Protein AF-A0A3B9GLK4-F1 (afdb_monomer)

Sequence (116 aa):
MTDISLAGVHAIMLGKERAAPLAARCQELEFIEEKTAFEKAELSANRLAIIMLRLDVLEEAVMEVSREMYAQIDAPALDQAIDDALLARHGLTAALEAIDGFARRLRALENERGIK

Radius of gyration: 19.16 Å; Cα contacts (8 Å, |Δi|>4): 62; chains: 1; bounding box: 42×26×51 Å

Structure (mmCIF, N/CA/C/O backbone):
data_AF-A0A3B9GLK4-F1
#
_entry.id   AF-A0A3B9GLK4-F1
#
loop_
_atom_site.group_PDB
_atom_site.id
_atom_site.type_symbol
_atom_site.label_atom_id
_atom_site.label_alt_id
_atom_site.label_comp_id
_atom_site.label_asym_id
_atom_site.label_entity_id
_atom_site.label_seq_id
_atom_site.pdbx_PDB_ins_code
_atom_site.Cartn_x
_atom_site.Cartn_y
_atom_site.Cartn_z
_atom_site.occupancy
_atom_site.B_iso_or_equiv
_atom_site.auth_seq_id
_atom_site.auth_comp_id
_atom_site.auth_asym_id
_atom_site.auth_atom_id
_atom_site.pdbx_PDB_model_num
ATOM 1 N N . MET A 1 1 ? 16.338 11.696 -28.643 1.00 42.16 1 MET A N 1
ATOM 2 C CA . MET A 1 1 ? 16.710 10.574 -27.753 1.00 42.16 1 MET A CA 1
ATOM 3 C C . MET A 1 1 ? 16.120 10.813 -26.353 1.00 42.16 1 MET A C 1
ATOM 5 O O . MET A 1 1 ? 16.829 10.652 -25.374 1.00 42.16 1 MET A O 1
ATOM 9 N N . THR A 1 2 ? 14.856 11.256 -26.226 1.00 38.56 2 THR A N 1
ATOM 10 C CA . THR A 1 2 ? 14.438 12.003 -25.013 1.00 38.56 2 THR A CA 1
ATOM 11 C C . THR A 1 2 ? 12.992 11.842 -24.529 1.00 38.56 2 THR A C 1
ATOM 13 O O . THR A 1 2 ? 12.715 12.328 -23.442 1.00 38.56 2 THR A O 1
ATOM 16 N N . ASP A 1 3 ? 12.095 11.130 -25.215 1.00 51.97 3 ASP A N 1
ATOM 17 C CA . ASP A 1 3 ? 10.705 10.986 -24.724 1.00 51.97 3 ASP A CA 1
ATOM 18 C C . ASP A 1 3 ? 10.488 9.761 -23.812 1.00 51.97 3 ASP A C 1
ATOM 20 O O . ASP A 1 3 ? 9.646 9.783 -22.918 1.00 51.97 3 ASP A O 1
ATOM 24 N N . ILE A 1 4 ? 11.339 8.739 -23.941 1.00 44.84 4 ILE A N 1
ATOM 25 C CA . ILE A 1 4 ? 11.274 7.454 -23.210 1.00 44.84 4 ILE A CA 1
ATOM 26 C C . ILE A 1 4 ? 11.491 7.635 -21.700 1.00 44.84 4 ILE A C 1
ATOM 28 O O . ILE A 1 4 ? 10.832 7.026 -20.862 1.00 44.84 4 ILE A O 1
ATOM 32 N N . SER A 1 5 ? 12.405 8.539 -21.338 1.00 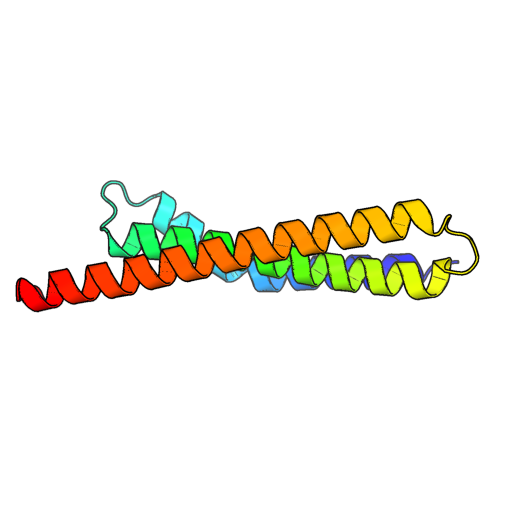58.56 5 SER A N 1
ATOM 33 C CA . SER A 1 5 ? 12.667 8.900 -19.942 1.00 58.56 5 SER A CA 1
ATOM 34 C C . SER A 1 5 ? 11.495 9.648 -19.304 1.00 58.56 5 SER A C 1
ATOM 36 O O . SER A 1 5 ? 11.415 9.680 -18.079 1.00 58.56 5 SER A O 1
ATOM 38 N N . LEU A 1 6 ? 10.631 10.293 -20.092 1.00 62.88 6 LEU A N 1
ATOM 39 C CA . LEU A 1 6 ? 9.569 11.151 -19.573 1.00 62.88 6 LEU A CA 1
ATOM 40 C C . LEU A 1 6 ? 8.318 10.354 -19.201 1.00 62.88 6 LEU A C 1
ATOM 42 O O . LEU A 1 6 ? 7.719 10.655 -18.172 1.00 62.88 6 LEU A O 1
ATOM 46 N N . ALA A 1 7 ? 7.959 9.326 -19.976 1.00 63.12 7 ALA A N 1
ATOM 47 C CA . ALA A 1 7 ? 6.753 8.529 -19.744 1.00 63.12 7 ALA A CA 1
ATOM 48 C C . ALA A 1 7 ? 6.825 7.728 -18.428 1.00 63.12 7 ALA A C 1
ATOM 50 O O . ALA A 1 7 ? 5.992 7.921 -17.541 1.00 63.12 7 ALA A O 1
ATOM 51 N N . GLY A 1 8 ? 7.912 6.977 -18.210 1.00 64.00 8 GLY A N 1
ATOM 52 C CA . GLY A 1 8 ? 8.127 6.252 -16.950 1.00 64.00 8 GLY A CA 1
ATOM 53 C C . GLY A 1 8 ? 8.247 7.174 -15.727 1.00 64.00 8 GLY A C 1
ATOM 54 O O . GLY A 1 8 ? 7.720 6.873 -14.655 1.00 64.00 8 GLY A O 1
ATOM 55 N N . VAL A 1 9 ? 8.876 8.346 -15.878 1.00 67.88 9 VAL A N 1
ATOM 56 C CA . VAL A 1 9 ? 8.928 9.362 -14.809 1.00 67.88 9 VAL A CA 1
ATOM 57 C C . VAL A 1 9 ? 7.536 9.925 -14.516 1.00 67.88 9 VAL A C 1
ATOM 59 O O . VAL A 1 9 ? 7.187 10.106 -13.348 1.00 67.88 9 VAL A O 1
ATOM 62 N N . HIS A 1 10 ? 6.722 10.166 -15.544 1.00 70.19 10 HIS A N 1
ATOM 63 C CA . HIS A 1 10 ? 5.353 10.650 -15.396 1.00 70.19 10 HIS A CA 1
ATOM 64 C C . HIS A 1 10 ? 4.450 9.613 -14.711 1.00 70.19 10 HIS A C 1
ATOM 66 O O . HIS A 1 10 ? 3.730 9.971 -13.779 1.00 70.19 10 HIS A O 1
ATOM 72 N N . ALA A 1 11 ? 4.548 8.332 -15.082 1.00 69.56 11 ALA A N 1
ATOM 73 C CA . ALA A 1 11 ? 3.833 7.243 -14.414 1.00 69.56 11 ALA A CA 1
ATOM 74 C C . ALA A 1 11 ? 4.177 7.187 -12.914 1.00 69.56 11 ALA A C 1
ATOM 76 O O . ALA A 1 11 ? 3.282 7.197 -12.064 1.00 69.56 11 ALA A O 1
ATOM 77 N N . ILE A 1 12 ? 5.470 7.253 -12.567 1.00 70.69 12 ILE A N 1
ATOM 78 C CA . ILE A 1 12 ? 5.940 7.293 -11.170 1.00 70.69 12 ILE A CA 1
ATOM 79 C C . ILE A 1 12 ? 5.387 8.510 -10.414 1.00 70.69 12 ILE A C 1
ATOM 81 O O . ILE A 1 12 ? 4.994 8.389 -9.249 1.00 70.69 12 ILE A O 1
ATOM 85 N N . MET A 1 13 ? 5.352 9.685 -11.047 1.00 74.06 13 MET A N 1
ATOM 86 C CA . MET A 1 13 ? 4.801 10.904 -10.445 1.00 74.06 13 MET A CA 1
ATOM 87 C C . MET A 1 13 ? 3.293 10.791 -10.198 1.00 74.06 13 MET A C 1
ATOM 89 O O . MET A 1 13 ? 2.846 11.061 -9.083 1.00 74.06 13 MET A O 1
ATOM 93 N N . LEU A 1 14 ? 2.530 10.295 -11.173 1.00 75.56 14 LEU A N 1
ATOM 94 C CA . LEU A 1 14 ? 1.093 10.054 -11.031 1.00 75.56 14 LEU A CA 1
ATOM 95 C C . LEU A 1 14 ? 0.806 9.034 -9.916 1.00 75.56 14 LEU A C 1
ATOM 97 O O . LEU A 1 14 ? -0.116 9.210 -9.117 1.00 75.56 14 LEU A O 1
ATOM 101 N N . GLY A 1 15 ? 1.632 7.991 -9.800 1.00 74.31 15 GLY A N 1
ATOM 102 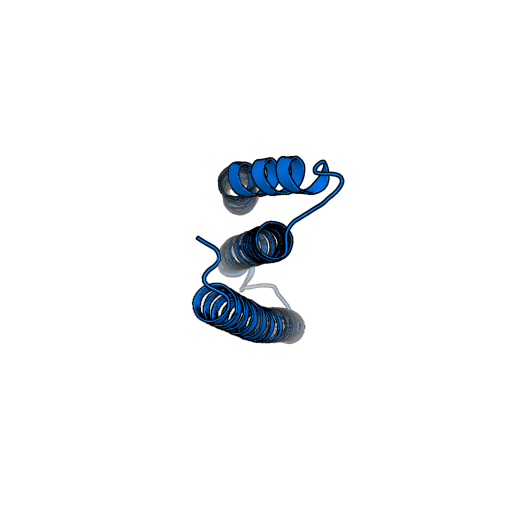C CA . GLY A 1 15 ? 1.570 7.039 -8.693 1.00 74.31 15 GLY A CA 1
ATOM 103 C C . GLY A 1 15 ? 1.766 7.692 -7.326 1.00 74.31 15 GLY A C 1
ATOM 104 O O . GLY A 1 15 ? 1.020 7.422 -6.383 1.00 74.31 15 GLY A O 1
ATOM 105 N N . LYS A 1 16 ? 2.738 8.601 -7.203 1.00 74.50 16 LYS A N 1
ATOM 106 C CA . LYS A 1 16 ? 2.961 9.354 -5.958 1.00 74.50 16 LYS A CA 1
ATOM 107 C C . LYS A 1 16 ? 1.774 10.245 -5.603 1.00 74.50 16 LYS A C 1
ATOM 109 O O . LYS A 1 16 ? 1.379 10.265 -4.440 1.00 74.50 16 LYS A O 1
ATOM 114 N N . GLU A 1 17 ? 1.191 10.935 -6.579 1.00 84.31 17 GLU A N 1
ATOM 115 C CA . GLU A 1 17 ? 0.008 11.778 -6.368 1.00 84.31 17 GLU A CA 1
ATOM 116 C C . GLU A 1 17 ? -1.199 10.957 -5.903 1.00 84.31 17 GLU A C 1
ATOM 118 O O . GLU A 1 17 ? -1.856 11.311 -4.925 1.00 84.31 17 GLU A O 1
ATOM 123 N N . ARG A 1 18 ? -1.443 9.801 -6.530 1.00 81.25 18 ARG A N 1
ATOM 124 C CA . ARG A 1 18 ? -2.526 8.884 -6.138 1.00 81.25 18 ARG A CA 1
ATOM 125 C C . ARG A 1 18 ? -2.314 8.272 -4.749 1.00 81.25 18 ARG A C 1
ATOM 127 O O . ARG A 1 18 ? -3.289 8.014 -4.048 1.00 81.25 18 ARG A O 1
ATOM 134 N N . ALA A 1 19 ? -1.064 8.062 -4.330 1.00 84.56 19 ALA A N 1
ATOM 135 C CA . ALA A 1 19 ? -0.731 7.561 -2.994 1.00 84.56 19 ALA A CA 1
ATOM 136 C C . ALA A 1 19 ? -0.789 8.640 -1.894 1.00 84.56 19 ALA A C 1
ATOM 138 O O . ALA A 1 19 ? -0.890 8.293 -0.716 1.00 84.56 19 ALA A O 1
ATOM 139 N N . ALA A 1 20 ? -0.723 9.929 -2.244 1.00 86.44 20 ALA A N 1
ATOM 140 C CA . ALA A 1 20 ? -0.686 11.042 -1.294 1.00 86.44 20 ALA A CA 1
ATOM 141 C C . ALA A 1 20 ? -1.840 11.059 -0.265 1.00 86.44 20 ALA A C 1
ATOM 143 O O . ALA A 1 20 ? -1.543 11.195 0.924 1.00 86.44 20 ALA A O 1
ATOM 144 N N . PRO A 1 21 ? -3.126 10.873 -0.638 1.00 88.62 21 PRO A N 1
ATOM 145 C CA . PRO A 1 21 ? -4.213 10.856 0.346 1.00 88.62 21 PRO A CA 1
ATOM 146 C C . PRO A 1 21 ? -4.109 9.680 1.327 1.00 88.62 21 PRO A C 1
ATOM 148 O O . PRO A 1 21 ? -4.358 9.844 2.520 1.00 88.62 21 PRO A O 1
ATOM 151 N N . LEU A 1 22 ? -3.678 8.505 0.854 1.00 85.62 22 LEU A N 1
ATOM 152 C CA . LEU A 1 22 ? -3.449 7.339 1.712 1.00 85.62 22 LEU A CA 1
ATOM 153 C C . LEU A 1 22 ? -2.278 7.583 2.671 1.00 85.62 22 LEU A C 1
ATOM 155 O O . LEU A 1 22 ? -2.341 7.207 3.839 1.00 85.62 22 LEU A O 1
ATOM 159 N N . ALA A 1 23 ? -1.213 8.228 2.189 1.00 85.69 23 ALA A N 1
ATOM 160 C CA . ALA A 1 23 ? -0.047 8.564 2.997 1.00 85.69 23 ALA A CA 1
ATOM 161 C C . ALA A 1 23 ? -0.389 9.581 4.095 1.00 85.69 23 ALA A C 1
ATOM 163 O O . ALA A 1 23 ? 0.017 9.384 5.238 1.00 85.69 23 ALA A O 1
ATOM 164 N N . ALA A 1 24 ? -1.185 10.607 3.774 1.00 91.75 24 ALA A N 1
ATOM 165 C CA . ALA A 1 24 ? -1.683 11.570 4.753 1.00 91.75 24 ALA A CA 1
ATOM 166 C C . ALA A 1 24 ? -2.504 10.873 5.848 1.00 91.75 24 ALA A C 1
ATOM 168 O O . ALA A 1 24 ? -2.239 11.065 7.034 1.00 91.75 24 ALA A O 1
ATOM 169 N N . ARG A 1 25 ? -3.417 9.971 5.461 1.00 90.44 25 ARG A N 1
ATOM 170 C CA . ARG A 1 25 ? -4.226 9.215 6.423 1.00 90.44 25 ARG A CA 1
ATOM 171 C C . ARG A 1 25 ? -3.393 8.268 7.291 1.00 90.44 25 ARG A C 1
ATOM 173 O O . ARG A 1 25 ? -3.637 8.164 8.489 1.00 90.44 25 ARG A O 1
ATOM 180 N N . CYS A 1 26 ? -2.389 7.598 6.723 1.00 92.44 26 CYS A N 1
ATOM 181 C CA . CYS A 1 26 ? -1.425 6.815 7.503 1.00 92.44 26 CYS A CA 1
ATOM 182 C C . CYS A 1 26 ? -0.723 7.679 8.556 1.00 92.44 26 CYS A C 1
ATOM 184 O O . CYS A 1 26 ? -0.591 7.249 9.698 1.00 92.44 26 CYS A O 1
ATOM 186 N N . GLN A 1 27 ? -0.310 8.891 8.180 1.00 92.44 27 GLN A N 1
ATOM 187 C CA . GLN A 1 27 ? 0.348 9.827 9.084 1.00 92.44 27 GLN A CA 1
ATOM 188 C C . GLN A 1 27 ? -0.572 10.230 10.239 1.00 92.44 27 GLN A C 1
ATOM 190 O O . GLN A 1 27 ? -0.167 10.139 11.392 1.00 92.44 27 GLN A O 1
ATOM 195 N N . GLU A 1 28 ? -1.824 10.595 9.951 1.00 92.38 28 GLU A N 1
ATOM 196 C CA . GLU A 1 28 ? -2.828 10.904 10.979 1.00 92.38 28 GLU A CA 1
ATOM 197 C C . GLU A 1 28 ? -2.995 9.753 11.975 1.00 92.38 28 GLU A C 1
ATOM 199 O O . GLU A 1 28 ? -2.938 9.961 13.186 1.00 92.38 28 GLU A O 1
ATOM 204 N N . LEU A 1 29 ? -3.153 8.527 11.464 1.00 88.75 29 LEU A N 1
ATOM 205 C CA . LEU A 1 29 ? -3.331 7.338 12.291 1.00 88.75 29 LEU A CA 1
ATOM 206 C C . LEU A 1 29 ? -2.087 7.051 13.139 1.00 88.75 29 LEU A C 1
ATOM 208 O O . LEU 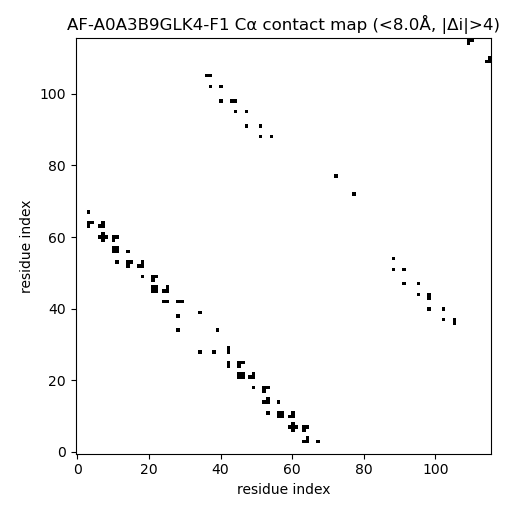A 1 29 ? -2.218 6.676 14.303 1.00 88.75 29 LEU A O 1
ATOM 212 N N . GLU A 1 30 ? -0.877 7.233 12.601 1.00 90.44 30 GLU A N 1
ATOM 213 C CA . GLU A 1 30 ? 0.384 7.001 13.317 1.00 90.44 30 GLU A CA 1
ATOM 214 C C . GLU A 1 30 ? 0.513 7.843 14.591 1.00 90.44 30 GLU A C 1
ATOM 216 O O . GLU A 1 30 ? 0.984 7.305 15.596 1.00 90.44 30 GLU A O 1
ATOM 221 N N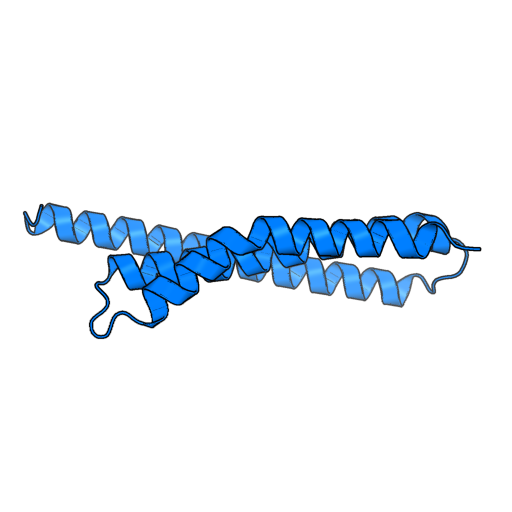 . PHE A 1 31 ? 0.010 9.080 14.593 1.00 91.81 31 PHE A N 1
ATOM 222 C CA . PHE A 1 31 ? 0.082 9.995 15.740 1.00 91.81 31 PHE A CA 1
ATOM 223 C C . PHE A 1 31 ? -0.987 9.777 16.821 1.00 91.81 31 PHE A C 1
ATOM 225 O O . PHE A 1 31 ? -0.931 10.421 17.866 1.00 91.81 31 PHE A O 1
ATOM 232 N N . ILE A 1 32 ? -1.934 8.856 16.625 1.00 88.88 32 ILE A N 1
ATOM 233 C CA . ILE A 1 32 ? -2.891 8.479 17.675 1.00 88.88 32 ILE A CA 1
ATOM 234 C C . ILE A 1 32 ? -2.157 7.650 18.741 1.00 88.88 32 ILE A C 1
ATOM 236 O O . ILE A 1 32 ? -1.661 6.564 18.426 1.00 88.88 32 ILE A O 1
ATOM 240 N N . GLU A 1 33 ? -2.083 8.137 19.984 1.00 83.56 33 GLU A N 1
ATOM 241 C CA . GLU A 1 33 ? -1.383 7.455 21.090 1.00 83.56 33 GLU A CA 1
ATOM 242 C C . GLU A 1 33 ? -1.991 6.078 21.398 1.00 83.56 33 GLU A C 1
ATOM 244 O O . GLU A 1 33 ? -1.280 5.071 21.411 1.00 83.56 33 GLU A O 1
ATOM 249 N N . GLU A 1 34 ? -3.315 6.002 21.550 1.00 90.06 34 GLU A N 1
ATOM 250 C CA . GLU A 1 34 ? -4.042 4.754 21.798 1.00 90.06 34 GLU A CA 1
ATOM 251 C C . GLU A 1 34 ? -4.923 4.381 20.606 1.00 90.06 34 GLU A C 1
ATOM 253 O O . GLU A 1 34 ? -6.097 4.729 20.528 1.00 90.06 34 GLU A O 1
ATOM 258 N N . LYS A 1 35 ? -4.344 3.640 19.656 1.00 85.81 35 LYS A N 1
ATOM 259 C CA . LYS A 1 35 ? -5.092 3.141 18.495 1.00 85.81 35 LYS A CA 1
ATOM 260 C C . LYS A 1 35 ? -6.044 2.014 18.895 1.00 85.81 35 LYS A C 1
ATOM 262 O O . LYS A 1 35 ? -5.614 0.978 19.425 1.00 85.81 35 LYS A O 1
ATOM 267 N N . THR A 1 36 ? -7.301 2.159 18.508 1.00 87.94 36 THR A N 1
ATOM 268 C CA . THR A 1 36 ? -8.305 1.095 18.471 1.00 87.94 36 THR A CA 1
ATOM 269 C C . THR A 1 36 ? -7.884 -0.030 17.516 1.00 87.94 36 THR A C 1
ATOM 271 O O . THR A 1 36 ? -6.996 0.117 16.669 1.00 87.94 36 THR A O 1
ATOM 274 N N . ALA A 1 37 ? -8.519 -1.200 17.637 1.00 80.25 37 ALA A N 1
ATOM 275 C CA . ALA A 1 37 ? -8.274 -2.312 16.715 1.00 80.25 37 ALA A CA 1
ATOM 276 C C . ALA A 1 37 ? -8.618 -1.939 15.261 1.00 80.25 37 ALA A C 1
ATOM 278 O O . ALA A 1 37 ? -7.905 -2.338 14.339 1.00 80.25 37 ALA A O 1
ATOM 279 N N . PHE A 1 38 ? -9.659 -1.125 15.076 1.00 80.25 38 PHE A N 1
ATOM 280 C CA . PHE A 1 38 ? -10.060 -0.597 13.779 1.00 80.25 38 PHE A CA 1
ATOM 281 C C . PHE A 1 38 ? -8.983 0.307 13.168 1.00 80.25 38 PHE A C 1
ATOM 283 O O . PHE A 1 38 ? -8.567 0.069 12.040 1.00 80.25 38 PHE A O 1
ATOM 290 N N . GLU A 1 39 ? -8.451 1.273 13.918 1.00 81.19 39 GLU A N 1
ATOM 291 C CA . GLU A 1 39 ? -7.406 2.190 13.427 1.00 81.19 39 GLU A CA 1
ATOM 292 C C . GLU A 1 39 ? -6.099 1.461 13.091 1.00 81.19 39 GLU A C 1
ATOM 294 O O . GLU A 1 39 ? -5.406 1.815 12.137 1.00 81.19 39 GLU A O 1
ATOM 299 N N . LYS A 1 40 ? -5.765 0.394 13.832 1.00 79.12 40 LYS A N 1
ATO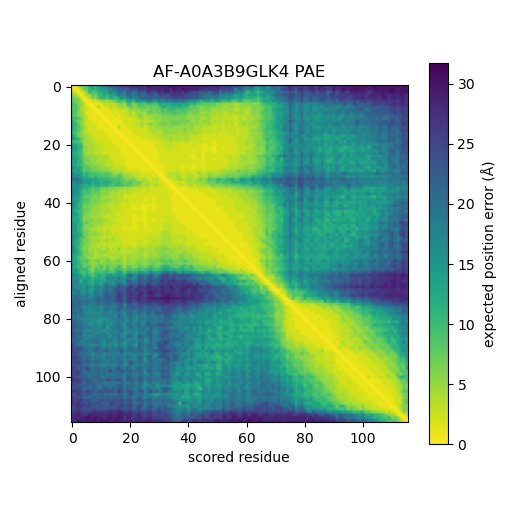M 300 C CA . LYS A 1 40 ? -4.632 -0.486 13.494 1.00 79.12 40 LYS A CA 1
ATOM 301 C C . LYS A 1 40 ? -4.864 -1.229 12.176 1.00 79.12 40 LYS A C 1
ATOM 303 O O . LYS A 1 40 ? -3.931 -1.356 11.376 1.00 79.12 40 LYS A O 1
ATOM 308 N N . ALA A 1 41 ? -6.085 -1.715 11.948 1.00 78.69 41 ALA A N 1
ATOM 309 C CA . ALA A 1 41 ? -6.459 -2.381 10.704 1.00 78.69 41 ALA A CA 1
ATOM 310 C C . ALA A 1 41 ? -6.477 -1.396 9.523 1.00 78.69 41 ALA A C 1
ATOM 312 O O . ALA A 1 41 ? -5.906 -1.699 8.479 1.00 78.69 41 ALA A O 1
ATOM 313 N N . GLU A 1 42 ? -7.036 -0.199 9.712 1.00 81.69 42 GLU A N 1
ATOM 314 C CA . GLU A 1 42 ? -7.058 0.884 8.723 1.00 81.69 42 GLU A CA 1
ATOM 315 C C . GLU A 1 42 ? -5.636 1.312 8.329 1.00 81.69 42 GLU A C 1
ATOM 317 O O . GLU A 1 42 ? -5.309 1.362 7.144 1.00 81.69 42 GLU A O 1
ATOM 322 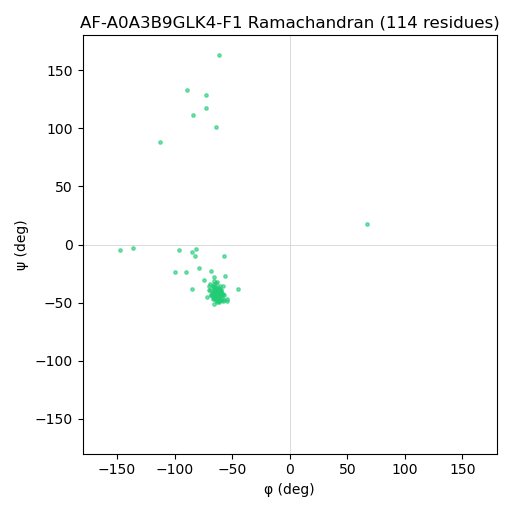N N . LEU A 1 43 ? -4.751 1.536 9.308 1.00 84.44 43 LEU A N 1
ATOM 323 C CA . LEU A 1 43 ? -3.348 1.881 9.059 1.00 84.44 43 LEU A CA 1
ATOM 324 C C . LEU A 1 43 ? -2.632 0.787 8.254 1.00 84.44 43 LEU A C 1
ATOM 326 O O . LEU A 1 43 ? -1.873 1.082 7.331 1.00 84.44 43 LEU A O 1
ATOM 330 N N . SER A 1 44 ? -2.883 -0.479 8.589 1.00 81.62 44 SER A N 1
ATOM 331 C CA . SER A 1 44 ? -2.291 -1.618 7.879 1.00 81.62 44 SER A CA 1
ATOM 332 C C . SER A 1 44 ? -2.813 -1.722 6.443 1.00 81.62 44 SER A C 1
ATOM 334 O O . SER A 1 44 ? -2.021 -1.910 5.520 1.00 81.62 44 SER A O 1
ATOM 336 N N . ALA A 1 45 ? -4.118 -1.530 6.238 1.00 80.50 45 ALA A N 1
ATOM 337 C CA . ALA A 1 45 ? -4.747 -1.538 4.921 1.00 80.50 45 ALA A CA 1
ATOM 338 C C . ALA A 1 45 ? -4.244 -0.387 4.034 1.00 80.50 45 ALA A C 1
ATOM 340 O O . ALA A 1 45 ? -3.866 -0.618 2.887 1.00 80.50 45 ALA A O 1
ATOM 341 N N . ASN A 1 46 ? -4.152 0.834 4.572 1.00 78.19 46 ASN A N 1
ATOM 342 C CA . ASN A 1 46 ? -3.655 1.997 3.833 1.00 78.19 46 ASN A CA 1
ATOM 343 C C . ASN A 1 46 ? -2.179 1.836 3.438 1.00 78.19 46 ASN A C 1
ATOM 345 O O . ASN A 1 46 ? -1.811 2.120 2.298 1.00 78.19 46 ASN A O 1
ATOM 349 N N . ARG A 1 47 ? -1.329 1.320 4.339 1.00 83.19 47 ARG A N 1
ATOM 350 C CA . ARG A 1 47 ? 0.076 1.000 4.022 1.00 83.19 47 ARG A CA 1
ATOM 351 C C . ARG A 1 47 ? 0.180 -0.012 2.886 1.00 83.19 47 ARG A C 1
ATOM 353 O O . ARG A 1 47 ? 1.002 0.159 1.989 1.00 83.19 47 ARG A O 1
ATOM 360 N N . LEU A 1 48 ? -0.665 -1.037 2.906 1.00 83.19 48 LEU A N 1
ATOM 361 C CA . LEU A 1 48 ? -0.668 -2.078 1.887 1.00 83.19 48 LEU A CA 1
ATOM 362 C C . LEU A 1 48 ? -1.147 -1.552 0.528 1.00 83.19 48 LEU A C 1
ATOM 364 O O . LEU A 1 48 ? -0.494 -1.795 -0.483 1.00 83.19 48 LEU A O 1
ATOM 368 N N . ALA A 1 49 ? -2.209 -0.744 0.516 1.00 78.25 49 ALA A N 1
ATOM 369 C CA . ALA A 1 49 ? -2.704 -0.080 -0.688 1.00 78.25 49 ALA A CA 1
ATOM 370 C C . ALA A 1 49 ? -1.648 0.842 -1.327 1.00 78.25 49 ALA A C 1
ATOM 372 O O . ALA A 1 49 ? -1.494 0.848 -2.546 1.00 78.25 49 ALA A O 1
ATOM 373 N N . ILE A 1 50 ? -0.864 1.571 -0.519 1.00 78.19 50 ILE A N 1
ATOM 374 C CA . ILE A 1 50 ? 0.259 2.387 -1.016 1.00 78.19 50 ILE A CA 1
ATOM 375 C C . ILE A 1 50 ? 1.325 1.514 -1.685 1.00 78.19 50 ILE A C 1
ATOM 377 O O . ILE A 1 50 ? 1.863 1.899 -2.722 1.00 78.19 50 ILE A O 1
ATOM 381 N N . ILE A 1 51 ? 1.658 0.360 -1.099 1.00 81.50 51 ILE A N 1
ATOM 382 C CA . ILE A 1 51 ? 2.657 -0.551 -1.670 1.00 81.50 51 ILE A CA 1
ATOM 383 C C . ILE A 1 51 ? 2.159 -1.115 -3.002 1.00 81.50 51 ILE A C 1
ATOM 385 O O . ILE A 1 51 ? 2.906 -1.067 -3.975 1.00 81.50 51 ILE A O 1
ATOM 389 N N . MET A 1 52 ? 0.907 -1.574 -3.075 1.00 80.06 52 MET A N 1
ATOM 390 C CA . MET A 1 52 ? 0.321 -2.063 -4.329 1.00 80.06 52 MET A CA 1
ATOM 391 C C . MET A 1 52 ? 0.345 -1.004 -5.417 1.00 80.06 52 MET A C 1
ATOM 393 O O . MET A 1 52 ? 0.839 -1.254 -6.505 1.00 80.06 52 MET A O 1
ATOM 397 N N . LEU A 1 53 ? -0.098 0.210 -5.093 1.00 79.06 53 LEU A N 1
ATOM 398 C CA . LEU A 1 53 ? -0.142 1.287 -6.068 1.00 79.06 53 LEU A CA 1
ATOM 399 C C . LEU A 1 53 ? 1.259 1.663 -6.577 1.00 79.06 53 LEU A C 1
ATOM 401 O O . LEU A 1 53 ? 1.420 2.032 -7.735 1.00 79.06 53 LEU A O 1
ATOM 405 N N . ARG A 1 54 ? 2.292 1.541 -5.733 1.00 76.81 54 ARG A N 1
ATOM 406 C CA . ARG A 1 54 ? 3.689 1.706 -6.162 1.00 76.81 54 ARG A CA 1
ATOM 407 C C . ARG A 1 54 ? 4.159 0.566 -7.059 1.00 76.81 54 ARG A C 1
ATOM 409 O O . ARG A 1 54 ? 4.901 0.840 -7.993 1.00 76.81 54 ARG A O 1
ATOM 416 N N . LEU A 1 55 ? 3.762 -0.673 -6.775 1.00 79.00 55 LEU A N 1
ATOM 417 C CA . LEU A 1 55 ? 4.103 -1.828 -7.606 1.00 79.00 55 LEU A CA 1
ATOM 418 C C . LEU A 1 55 ? 3.436 -1.737 -8.979 1.00 79.00 55 LEU A C 1
ATOM 420 O O . LEU A 1 55 ? 4.143 -1.855 -9.970 1.00 79.00 55 LEU A O 1
ATOM 424 N N . ASP A 1 56 ? 2.140 -1.429 -9.040 1.00 78.56 56 ASP A N 1
ATOM 425 C CA . ASP A 1 56 ? 1.399 -1.279 -10.299 1.00 78.56 56 ASP A CA 1
ATOM 426 C C . ASP A 1 56 ? 2.028 -0.193 -11.188 1.00 78.56 56 ASP A C 1
ATOM 428 O O . ASP A 1 56 ? 2.224 -0.373 -12.385 1.00 78.56 56 ASP A O 1
ATOM 432 N N . VAL A 1 57 ? 2.409 0.935 -10.583 1.00 74.69 57 VAL A N 1
ATOM 433 C CA . VAL A 1 57 ? 3.041 2.057 -11.290 1.00 74.69 57 VAL A CA 1
ATOM 434 C C . VAL A 1 57 ? 4.458 1.722 -11.756 1.00 74.69 57 VAL A C 1
ATOM 436 O O . VAL A 1 57 ? 4.879 2.168 -12.821 1.00 74.69 57 VAL A O 1
ATOM 439 N N . LEU A 1 58 ? 5.213 0.950 -10.970 1.00 70.81 58 LEU A N 1
ATOM 440 C CA . LEU A 1 58 ? 6.526 0.460 -11.387 1.00 70.81 58 LEU A CA 1
ATOM 441 C C . LEU A 1 58 ? 6.402 -0.582 -12.503 1.00 70.81 58 LEU A C 1
ATOM 443 O O . LEU A 1 58 ? 7.197 -0.535 -13.432 1.00 70.81 58 LEU A O 1
ATOM 447 N N . GLU A 1 59 ? 5.409 -1.471 -12.446 1.00 74.00 59 GLU A N 1
ATOM 448 C CA . GLU A 1 59 ? 5.098 -2.430 -13.513 1.00 74.00 59 GLU A CA 1
ATOM 449 C C . GLU A 1 59 ? 4.774 -1.686 -14.815 1.00 74.00 59 GLU A C 1
ATOM 451 O O . GLU A 1 59 ? 5.372 -1.975 -15.848 1.00 74.00 59 GLU A O 1
ATOM 456 N N . GLU A 1 60 ? 3.922 -0.660 -14.763 1.00 69.75 60 GLU A N 1
ATOM 457 C CA . GLU A 1 60 ? 3.578 0.171 -15.922 1.00 69.75 60 GLU A CA 1
ATOM 458 C C . GLU A 1 60 ? 4.799 0.924 -16.478 1.00 69.75 60 GLU A C 1
ATOM 460 O O . GLU A 1 60 ? 5.090 0.834 -17.672 1.00 69.75 60 GLU A O 1
ATOM 465 N N . ALA A 1 61 ? 5.581 1.582 -15.614 1.00 66.31 61 ALA A N 1
ATOM 466 C CA . ALA A 1 61 ? 6.785 2.307 -16.021 1.00 66.31 61 ALA A CA 1
ATOM 467 C C . ALA A 1 61 ? 7.858 1.379 -16.623 1.00 66.31 61 ALA A C 1
ATOM 469 O O . ALA A 1 61 ? 8.498 1.730 -17.616 1.00 66.31 61 ALA A O 1
ATOM 470 N N . VAL A 1 62 ? 8.056 0.187 -16.050 1.00 68.38 62 VAL A N 1
ATOM 471 C CA . VAL A 1 62 ? 8.983 -0.823 -16.581 1.00 68.38 62 VAL A CA 1
ATOM 472 C C . VAL A 1 62 ? 8.471 -1.372 -17.906 1.00 68.38 62 VAL A C 1
ATOM 474 O O . VAL A 1 62 ? 9.258 -1.515 -18.836 1.00 68.38 62 VAL A O 1
ATOM 477 N N . MET A 1 63 ? 7.171 -1.641 -18.039 1.00 67.62 63 MET A N 1
ATOM 478 C CA . MET A 1 63 ? 6.583 -2.120 -19.289 1.00 67.62 63 MET A CA 1
ATOM 479 C C . MET A 1 63 ? 6.730 -1.097 -20.421 1.00 67.62 63 MET A C 1
ATOM 481 O O . MET A 1 63 ? 7.067 -1.491 -21.540 1.00 67.62 63 MET A O 1
ATOM 485 N N . GLU A 1 64 ? 6.557 0.196 -20.141 1.00 64.19 64 GLU A N 1
ATOM 486 C CA . GLU A 1 64 ? 6.790 1.270 -21.115 1.00 64.19 64 GLU A CA 1
ATOM 487 C C . GLU A 1 64 ? 8.260 1.362 -21.540 1.00 64.19 64 GLU A C 1
ATOM 489 O O . GLU A 1 64 ? 8.548 1.346 -22.736 1.00 64.19 64 GLU A O 1
ATOM 494 N N . VAL A 1 65 ? 9.198 1.352 -20.586 1.00 58.66 65 VAL A N 1
ATOM 495 C CA . VAL A 1 65 ? 10.643 1.362 -20.884 1.00 58.66 65 VAL A CA 1
ATOM 496 C C . VAL A 1 65 ? 11.074 0.081 -21.611 1.00 58.66 65 VAL A C 1
ATOM 498 O O . VAL A 1 65 ? 11.905 0.124 -22.522 1.00 58.66 65 VAL A O 1
ATOM 501 N N . SER A 1 66 ? 10.490 -1.068 -21.252 1.00 59.00 66 SER A N 1
ATOM 502 C CA . SER A 1 66 ? 10.803 -2.356 -21.870 1.00 59.00 66 SER A CA 1
ATOM 503 C C . SER A 1 66 ? 10.360 -2.392 -23.329 1.00 59.00 66 SER A C 1
ATOM 505 O O . SER A 1 66 ? 11.160 -2.793 -24.169 1.00 59.00 66 SER A O 1
ATOM 507 N N . ARG A 1 67 ? 9.147 -1.922 -23.676 1.00 56.44 67 ARG A N 1
ATOM 508 C CA . ARG A 1 67 ? 8.612 -1.960 -25.055 1.00 56.44 67 ARG A CA 1
ATOM 509 C C . ARG A 1 67 ? 9.521 -1.276 -26.076 1.00 56.44 67 ARG A C 1
ATOM 511 O O . ARG A 1 67 ? 9.514 -1.674 -27.237 1.00 56.44 67 ARG A O 1
ATOM 518 N N . GLU A 1 68 ? 10.315 -0.298 -25.652 1.00 52.44 68 GLU A N 1
ATOM 519 C CA . GLU A 1 68 ? 11.236 0.440 -26.521 1.00 52.44 68 GLU A CA 1
ATOM 520 C C . GLU A 1 68 ? 12.694 -0.057 -26.433 1.00 52.44 68 GLU A C 1
ATOM 522 O O . GLU A 1 68 ? 13.441 0.084 -27.403 1.00 52.44 68 GLU A O 1
ATOM 527 N N . MET A 1 69 ? 13.102 -0.705 -25.330 1.00 53.69 69 MET A N 1
ATOM 528 C CA . MET A 1 69 ? 14.430 -1.332 -25.169 1.00 53.69 69 MET A CA 1
ATOM 529 C C . MET A 1 69 ? 14.479 -2.841 -25.483 1.00 53.69 69 MET A C 1
ATOM 531 O O . MET A 1 69 ? 15.569 -3.415 -25.520 1.00 53.69 69 MET A O 1
ATOM 535 N N . TYR A 1 70 ? 13.340 -3.482 -25.774 1.00 49.50 70 TYR A N 1
ATOM 536 C CA . TYR A 1 70 ? 13.195 -4.929 -26.033 1.00 49.50 70 TYR A CA 1
ATOM 537 C C . TYR A 1 70 ? 14.067 -5.474 -27.182 1.00 49.50 70 TYR A C 1
ATOM 539 O O . TYR A 1 70 ? 14.193 -6.684 -27.338 1.00 49.50 70 TYR A O 1
ATOM 547 N N . ALA A 1 71 ? 14.709 -4.613 -27.977 1.00 53.66 71 ALA A N 1
ATOM 548 C CA . ALA A 1 71 ? 15.680 -5.028 -28.988 1.00 53.66 71 ALA A CA 1
ATOM 549 C C . ALA A 1 71 ? 17.106 -5.277 -28.439 1.00 53.66 71 ALA A C 1
ATOM 551 O O . ALA A 1 71 ? 17.948 -5.763 -29.191 1.00 53.66 71 ALA A O 1
ATOM 552 N N . GLN A 1 72 ? 17.413 -4.924 -27.180 1.00 53.75 72 GLN A N 1
ATOM 553 C CA . GLN A 1 72 ? 18.789 -4.945 -26.642 1.00 53.75 72 GLN A CA 1
ATOM 554 C C . GLN A 1 72 ? 18.948 -5.532 -25.227 1.00 53.75 72 GLN A C 1
ATOM 556 O O . GLN A 1 72 ? 20.077 -5.615 -24.744 1.00 53.75 72 GLN A O 1
ATOM 561 N N . ILE A 1 73 ? 17.866 -5.926 -24.550 1.00 55.81 73 ILE A N 1
ATOM 562 C CA . ILE A 1 73 ? 17.936 -6.471 -23.184 1.00 55.81 73 ILE A CA 1
ATOM 563 C C . ILE A 1 73 ? 18.125 -7.991 -23.235 1.00 55.81 73 ILE A C 1
ATOM 565 O O . ILE A 1 73 ? 17.427 -8.691 -23.967 1.00 55.81 73 ILE A O 1
ATOM 569 N N . ASP A 1 74 ? 19.071 -8.489 -22.440 1.00 60.09 74 ASP A N 1
ATOM 570 C CA . ASP A 1 74 ? 19.305 -9.914 -22.209 1.00 60.09 74 ASP A CA 1
ATOM 571 C C . ASP A 1 74 ? 18.071 -10.523 -21.513 1.00 60.09 74 ASP A C 1
ATOM 573 O O . ASP A 1 74 ? 17.845 -10.322 -20.316 1.00 60.09 74 ASP A O 1
ATOM 577 N N . ALA A 1 75 ? 17.233 -11.206 -22.300 1.00 61.19 75 ALA A N 1
ATOM 578 C CA . ALA A 1 75 ? 15.921 -11.735 -21.911 1.00 61.19 75 ALA A CA 1
ATOM 579 C C . ALA A 1 75 ? 15.865 -12.467 -20.545 1.00 61.19 75 ALA A C 1
ATOM 581 O O . ALA A 1 75 ? 14.909 -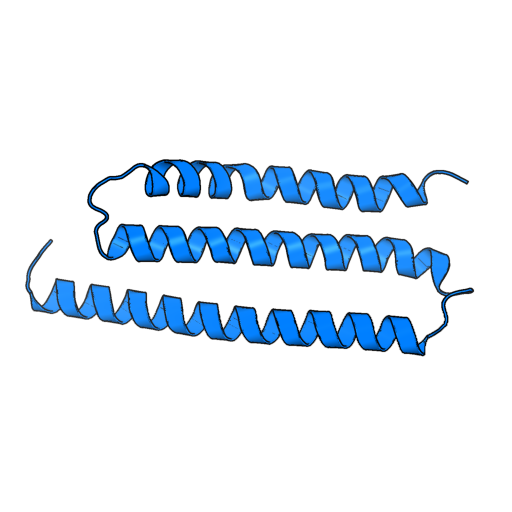12.233 -19.807 1.00 61.19 75 ALA A O 1
ATOM 582 N N . PRO A 1 76 ? 16.874 -13.260 -20.121 1.00 65.62 76 PRO A N 1
ATOM 583 C CA . PRO A 1 76 ? 16.803 -14.015 -18.867 1.00 65.62 76 PRO A CA 1
ATOM 584 C C . PRO A 1 76 ? 16.759 -13.146 -17.602 1.00 65.62 76 PRO A C 1
ATOM 586 O O . PRO A 1 76 ? 16.125 -13.516 -16.616 1.00 65.62 76 PRO A O 1
ATOM 589 N N . ALA A 1 77 ? 17.439 -11.994 -17.601 1.00 58.75 77 ALA A N 1
ATOM 590 C CA . ALA A 1 77 ? 17.461 -11.102 -16.439 1.00 58.75 77 ALA A CA 1
ATOM 591 C C . ALA A 1 77 ? 16.138 -10.335 -16.282 1.00 58.75 77 ALA A C 1
ATOM 593 O O . ALA A 1 77 ? 15.729 -10.022 -15.164 1.00 58.75 77 ALA A O 1
ATOM 594 N N . LEU A 1 78 ? 15.469 -10.051 -17.404 1.00 58.03 78 LEU A N 1
ATOM 595 C CA . LEU A 1 78 ? 14.153 -9.423 -17.421 1.00 58.03 78 LEU A CA 1
ATOM 596 C C . LEU A 1 78 ? 13.075 -10.397 -16.935 1.00 58.03 78 LEU A C 1
ATOM 598 O O . LEU A 1 78 ? 12.273 -10.023 -16.084 1.00 58.03 78 LEU A O 1
ATOM 602 N N . ASP A 1 79 ? 13.107 -11.643 -17.410 1.00 62.59 79 ASP A N 1
ATOM 603 C CA . ASP A 1 79 ? 12.174 -12.687 -16.977 1.00 62.59 79 ASP A CA 1
AT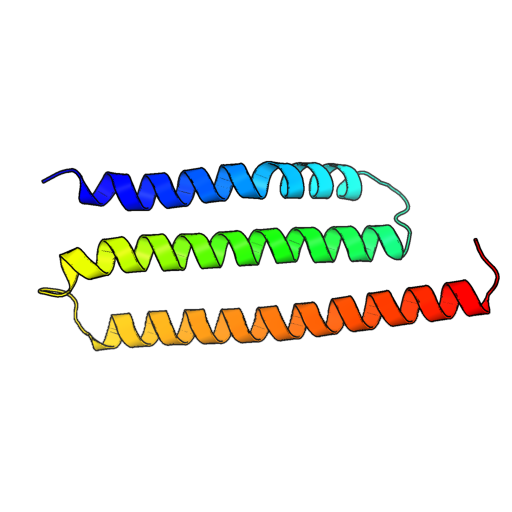OM 604 C C . ASP A 1 79 ? 12.278 -12.940 -15.464 1.00 62.59 79 ASP A C 1
ATOM 606 O O . ASP A 1 79 ? 11.260 -12.974 -14.775 1.00 62.59 79 ASP A O 1
ATOM 610 N N . GLN A 1 80 ? 13.497 -12.990 -14.909 1.00 69.38 80 GLN A N 1
ATOM 611 C CA . GLN A 1 80 ? 13.691 -13.132 -13.460 1.00 69.38 80 GLN A CA 1
ATOM 612 C C . GLN A 1 80 ? 13.117 -11.945 -12.669 1.00 69.38 80 GLN A C 1
ATOM 614 O O . GLN A 1 80 ? 12.500 -12.137 -11.623 1.00 69.38 80 GLN A O 1
ATOM 619 N N . ALA A 1 81 ? 13.300 -10.714 -13.155 1.00 56.00 81 ALA A N 1
ATOM 620 C CA . ALA A 1 81 ? 12.760 -9.528 -12.492 1.00 56.00 81 ALA A CA 1
ATOM 621 C C . ALA A 1 81 ? 11.221 -9.493 -12.529 1.00 56.00 81 ALA A C 1
ATOM 623 O O . ALA A 1 81 ? 10.589 -9.055 -11.565 1.00 56.00 81 ALA A O 1
ATOM 624 N N . ILE A 1 82 ? 10.619 -9.972 -13.624 1.00 64.56 82 ILE A N 1
ATOM 625 C CA . ILE A 1 82 ? 9.166 -10.142 -13.747 1.00 64.56 82 ILE A CA 1
ATOM 626 C C . ILE A 1 82 ? 8.675 -11.205 -12.757 1.00 64.56 82 ILE A C 1
ATOM 628 O O . ILE A 1 82 ? 7.715 -10.951 -12.027 1.00 64.56 82 ILE A O 1
ATOM 632 N N . ASP A 1 83 ? 9.345 -12.354 -12.674 1.00 69.56 83 ASP A N 1
ATOM 633 C CA . ASP A 1 83 ? 8.988 -13.428 -11.742 1.00 69.56 83 ASP A CA 1
ATOM 634 C C . ASP A 1 83 ? 9.076 -12.978 -10.276 1.00 69.56 83 ASP A C 1
ATOM 636 O O . ASP A 1 83 ? 8.153 -13.228 -9.495 1.00 69.56 83 ASP A O 1
ATOM 640 N N . ASP A 1 84 ? 10.126 -12.242 -9.903 1.00 62.78 84 ASP A N 1
ATOM 641 C CA . ASP A 1 84 ? 10.282 -11.687 -8.554 1.00 62.78 84 ASP A CA 1
ATOM 642 C C . ASP A 1 84 ? 9.161 -10.682 -8.223 1.00 62.78 84 ASP A C 1
ATOM 644 O O . ASP A 1 84 ? 8.608 -10.693 -7.115 1.00 62.78 84 ASP A O 1
ATOM 648 N N . ALA A 1 85 ? 8.773 -9.839 -9.188 1.00 61.88 85 ALA A N 1
ATOM 649 C CA . ALA A 1 85 ? 7.669 -8.892 -9.031 1.00 61.88 85 ALA A CA 1
ATOM 650 C C . ALA A 1 85 ? 6.313 -9.605 -8.879 1.00 61.88 85 ALA A C 1
ATOM 652 O O . ALA A 1 85 ? 5.512 -9.244 -8.010 1.00 61.88 85 ALA A O 1
ATOM 653 N N . LEU A 1 86 ? 6.068 -10.658 -9.665 1.00 67.62 86 LEU A N 1
ATOM 654 C CA . LEU A 1 86 ? 4.872 -11.498 -9.553 1.00 67.62 86 LEU A CA 1
ATOM 655 C C . LEU A 1 86 ? 4.810 -12.215 -8.199 1.00 67.62 86 LEU A C 1
ATOM 657 O O . LEU A 1 86 ? 3.747 -12.258 -7.570 1.00 67.62 86 LEU A O 1
ATOM 661 N N . LEU A 1 87 ? 5.941 -12.734 -7.716 1.00 68.00 87 LEU A N 1
ATOM 662 C CA . LEU A 1 87 ? 6.041 -13.387 -6.412 1.00 68.00 87 LEU A CA 1
ATOM 663 C C . LEU A 1 87 ? 5.731 -12.405 -5.271 1.00 68.00 87 LEU A C 1
ATOM 665 O O . LEU A 1 87 ? 4.947 -12.720 -4.370 1.00 68.00 87 LEU A O 1
ATOM 669 N N . ALA A 1 88 ? 6.292 -11.193 -5.333 1.00 61.22 88 ALA A N 1
ATOM 670 C CA . ALA A 1 88 ? 6.008 -10.126 -4.377 1.00 61.22 88 ALA A CA 1
ATOM 671 C C . ALA A 1 88 ? 4.521 -9.735 -4.386 1.00 61.22 88 ALA A C 1
ATOM 673 O O . ALA A 1 88 ? 3.916 -9.571 -3.322 1.00 61.22 88 ALA A O 1
ATOM 674 N N . ARG A 1 89 ? 3.905 -9.656 -5.574 1.00 67.75 89 ARG A N 1
ATOM 675 C CA . ARG A 1 89 ? 2.473 -9.369 -5.735 1.00 67.75 89 ARG A CA 1
ATOM 676 C C . ARG A 1 89 ? 1.600 -10.449 -5.098 1.00 67.75 89 ARG A C 1
ATOM 678 O O . ARG A 1 89 ? 0.696 -10.113 -4.338 1.00 67.75 89 ARG A O 1
ATOM 685 N N . HIS A 1 90 ? 1.896 -11.729 -5.327 1.00 69.19 90 HIS A N 1
ATOM 686 C CA . HIS A 1 90 ? 1.176 -12.831 -4.676 1.00 69.19 90 HIS A CA 1
ATOM 687 C C . HIS A 1 90 ? 1.296 -12.785 -3.147 1.00 69.19 90 HIS A C 1
ATOM 689 O O . HIS A 1 90 ? 0.297 -12.965 -2.446 1.00 69.19 90 HIS A O 1
ATOM 695 N N . GLY A 1 91 ? 2.491 -12.490 -2.623 1.00 65.56 91 GLY A N 1
ATOM 696 C CA . GLY A 1 91 ? 2.697 -12.296 -1.187 1.00 65.56 91 GLY A CA 1
ATOM 697 C C . GLY A 1 91 ? 1.845 -11.155 -0.618 1.00 65.56 91 GLY A C 1
ATOM 698 O O . GLY A 1 91 ? 1.252 -11.295 0.453 1.00 65.56 91 GLY A O 1
ATOM 699 N N . LEU A 1 92 ? 1.719 -10.051 -1.360 1.00 69.69 92 LEU A N 1
ATOM 700 C CA . LEU A 1 92 ? 0.871 -8.916 -0.992 1.00 69.69 92 LEU A CA 1
ATOM 701 C C . LEU A 1 92 ? -0.624 -9.257 -0.991 1.00 69.69 92 LEU A C 1
ATOM 703 O O . LEU A 1 92 ? -1.335 -8.869 -0.064 1.00 69.69 92 LEU A O 1
ATOM 707 N N . THR A 1 93 ? -1.106 -9.987 -1.999 1.00 70.19 93 THR A N 1
ATOM 708 C CA . THR A 1 93 ? -2.513 -10.411 -2.080 1.00 70.19 93 THR A CA 1
ATOM 709 C C . THR A 1 93 ? -2.891 -11.300 -0.896 1.00 70.19 93 THR A C 1
ATOM 711 O O . THR A 1 93 ? -3.909 -11.058 -0.251 1.00 70.19 93 THR A O 1
ATOM 714 N N . ALA A 1 94 ? -2.040 -12.264 -0.532 1.00 63.75 94 ALA A N 1
ATOM 715 C CA . ALA A 1 94 ? -2.276 -13.113 0.635 1.00 63.75 94 ALA A CA 1
ATOM 716 C C . ALA A 1 94 ? -2.309 -12.305 1.948 1.00 63.75 94 ALA A C 1
ATOM 718 O O . ALA A 1 94 ? -3.129 -12.564 2.833 1.00 63.75 94 ALA A O 1
ATOM 719 N N . ALA A 1 95 ? -1.449 -11.288 2.072 1.00 64.50 95 ALA A N 1
ATOM 720 C CA . ALA A 1 95 ? -1.458 -10.387 3.222 1.00 64.50 95 ALA A CA 1
ATOM 721 C C . ALA A 1 95 ? -2.753 -9.554 3.298 1.00 64.50 95 ALA A C 1
ATOM 723 O O . ALA A 1 95 ? -3.297 -9.375 4.389 1.00 64.50 95 ALA A O 1
ATOM 724 N N . LEU A 1 96 ? -3.279 -9.092 2.157 1.00 69.44 96 LEU A N 1
ATOM 725 C CA . LEU A 1 96 ? -4.564 -8.388 2.084 1.00 69.44 96 LEU A CA 1
ATOM 726 C C . LEU A 1 96 ? -5.724 -9.270 2.538 1.00 69.44 96 LEU A C 1
ATOM 728 O O . LEU A 1 96 ? -6.528 -8.845 3.363 1.00 69.44 96 LEU A O 1
ATOM 732 N N . GLU A 1 97 ? -5.803 -10.497 2.027 1.00 70.75 97 GLU A N 1
ATOM 733 C CA . GLU A 1 97 ? -6.861 -11.439 2.398 1.00 70.75 97 GLU A CA 1
ATOM 734 C C . GLU A 1 97 ? -6.826 -11.763 3.894 1.00 70.75 97 GLU A C 1
ATOM 736 O O . GLU A 1 97 ? -7.874 -11.839 4.542 1.00 70.75 97 GLU A O 1
ATOM 741 N N . ALA A 1 98 ? -5.625 -11.886 4.470 1.00 66.69 98 ALA A N 1
ATOM 742 C CA . ALA A 1 98 ? -5.454 -12.062 5.905 1.00 66.69 98 ALA A CA 1
ATOM 743 C C . ALA A 1 98 ? -5.960 -10.841 6.692 1.00 66.69 98 ALA A C 1
ATOM 745 O O . ALA A 1 98 ? -6.709 -11.010 7.656 1.00 66.69 98 ALA A O 1
ATOM 746 N N . ILE A 1 99 ? -5.606 -9.618 6.276 1.00 70.81 99 ILE A N 1
ATOM 747 C CA . ILE A 1 99 ? -6.066 -8.372 6.916 1.00 70.81 99 ILE A CA 1
ATOM 748 C C . ILE A 1 99 ? -7.588 -8.236 6.820 1.00 70.81 99 ILE A C 1
ATOM 750 O O . ILE A 1 99 ? -8.242 -7.936 7.819 1.00 70.81 99 ILE A O 1
ATOM 754 N N . ASP A 1 100 ? -8.171 -8.510 5.658 1.00 72.25 100 ASP A N 1
ATOM 755 C CA . ASP A 1 100 ? -9.613 -8.421 5.437 1.00 72.25 100 ASP A CA 1
ATOM 756 C C . ASP A 1 100 ? -10.378 -9.520 6.206 1.00 72.25 100 ASP A C 1
ATOM 758 O O . ASP A 1 100 ? -11.465 -9.307 6.753 1.00 72.25 100 ASP A O 1
ATOM 762 N N . GLY A 1 101 ? -9.777 -10.706 6.341 1.00 74.00 101 GLY A N 1
ATOM 763 C CA . GLY A 1 101 ? -10.240 -11.759 7.245 1.00 74.00 101 GLY A CA 1
ATOM 764 C C . GLY A 1 101 ? -10.206 -11.333 8.718 1.00 74.00 101 GLY A C 1
ATOM 765 O O . GLY A 1 101 ? -11.168 -11.571 9.456 1.00 74.00 101 GLY A O 1
ATOM 766 N N . PHE A 1 102 ? -9.140 -10.656 9.152 1.00 75.62 102 PHE A N 1
ATOM 767 C CA . PHE A 1 102 ? -9.026 -10.104 10.504 1.00 75.62 102 PHE A CA 1
ATOM 768 C C . PHE A 1 102 ? -10.045 -8.990 10.768 1.00 75.62 102 PHE A C 1
ATOM 770 O O . PHE A 1 102 ? -10.697 -9.009 11.812 1.00 75.62 102 PHE A O 1
ATOM 777 N N . ALA A 1 103 ? -10.242 -8.066 9.826 1.00 71.25 103 ALA A N 1
ATOM 778 C CA . ALA A 1 103 ? -11.211 -6.979 9.944 1.00 71.25 103 ALA A CA 1
ATOM 779 C C . ALA A 1 103 ? -12.653 -7.503 10.068 1.00 71.25 103 ALA A C 1
ATOM 781 O O . ALA A 1 103 ? -13.419 -7.035 10.912 1.00 71.25 103 ALA A O 1
ATOM 782 N N . ARG A 1 104 ? -13.014 -8.531 9.285 1.00 77.50 104 ARG A N 1
ATOM 783 C CA . ARG A 1 104 ? -14.318 -9.209 9.396 1.00 77.50 104 ARG A CA 1
ATOM 784 C C . ARG A 1 104 ? -14.513 -9.877 10.755 1.00 77.50 104 ARG A C 1
ATOM 786 O O . ARG A 1 104 ? -15.581 -9.745 11.349 1.00 77.50 104 ARG A O 1
ATOM 793 N N . ARG A 1 105 ? -13.484 -10.559 11.268 1.00 77.94 105 ARG A N 1
ATOM 794 C CA . ARG A 1 105 ? -13.516 -11.191 12.598 1.00 77.94 105 ARG A CA 1
ATOM 795 C C . ARG A 1 105 ? -13.640 -10.174 13.730 1.00 77.94 105 ARG A C 1
ATOM 797 O O . ARG A 1 105 ? -14.389 -10.418 14.669 1.00 77.94 105 ARG A O 1
ATOM 804 N N . LEU A 1 106 ? -12.948 -9.041 13.628 1.00 77.38 106 LEU A N 1
ATOM 805 C CA . LEU A 1 106 ? -13.057 -7.947 14.594 1.00 77.38 106 LEU A CA 1
ATOM 806 C C . LEU A 1 106 ? -14.480 -7.385 14.648 1.00 77.38 106 LEU A C 1
ATOM 808 O O . LEU A 1 106 ? -15.055 -7.339 15.731 1.00 77.38 106 LEU A O 1
ATOM 812 N N . ARG A 1 107 ? -15.092 -7.081 13.495 1.00 75.88 107 ARG A N 1
ATOM 813 C CA . ARG A 1 107 ? -16.496 -6.632 13.455 1.00 75.88 107 ARG A CA 1
ATOM 814 C C . ARG A 1 107 ? -17.463 -7.666 14.021 1.00 75.88 107 ARG A C 1
ATOM 816 O O . ARG A 1 107 ? -18.423 -7.300 14.689 1.00 75.88 107 ARG A O 1
ATOM 823 N N . ALA A 1 108 ? -17.240 -8.952 13.747 1.00 78.00 108 ALA A N 1
ATOM 824 C CA . ALA A 1 108 ? -18.073 -10.015 14.305 1.00 78.00 108 ALA A CA 1
ATOM 825 C C . ALA A 1 108 ? -18.008 -10.025 15.843 1.00 78.00 108 ALA A C 1
ATOM 827 O O . ALA A 1 108 ? -19.046 -10.052 16.496 1.00 78.00 108 ALA A O 1
ATOM 828 N N . LEU A 1 109 ? -16.806 -9.899 16.413 1.00 77.50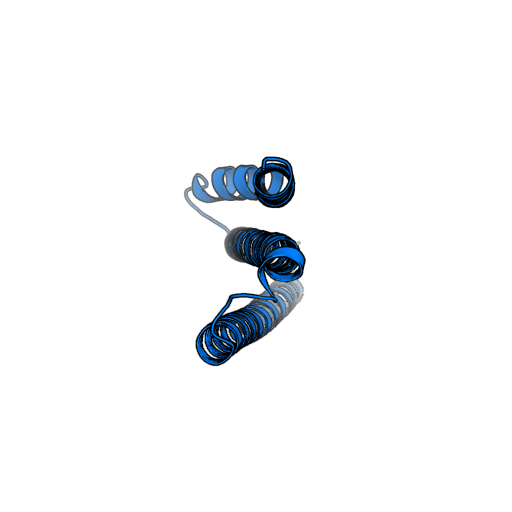 109 LEU A N 1
ATOM 829 C CA . LEU A 1 109 ? -16.596 -9.821 17.861 1.00 77.50 109 LEU A CA 1
ATOM 830 C C . LEU A 1 109 ? -17.175 -8.543 18.490 1.00 77.50 109 LEU A C 1
ATOM 832 O O . LEU A 1 109 ? -17.683 -8.591 19.609 1.00 77.50 109 LEU A O 1
ATOM 836 N N . GLU A 1 110 ? -17.106 -7.402 17.803 1.00 77.19 110 GLU A N 1
ATOM 837 C CA . GLU A 1 110 ? -17.729 -6.146 18.252 1.00 77.19 110 GLU A CA 1
ATOM 838 C C . GLU A 1 110 ? -19.260 -6.257 18.269 1.00 77.19 110 GLU A C 1
ATOM 840 O O . GLU A 1 110 ? -19.894 -5.923 19.274 1.00 77.19 110 GLU A O 1
ATOM 845 N N . ASN A 1 111 ? -19.841 -6.831 17.210 1.00 76.88 111 ASN A N 1
ATOM 846 C CA . ASN A 1 111 ? -21.276 -7.093 17.109 1.00 76.88 111 ASN A CA 1
ATOM 847 C C . ASN A 1 111 ? -21.765 -8.068 18.192 1.00 76.88 111 ASN A C 1
ATOM 849 O O . ASN A 1 111 ? -22.817 -7.842 18.788 1.00 76.88 111 ASN A O 1
ATOM 853 N N . GLU A 1 112 ? -21.002 -9.126 18.486 1.00 75.56 112 GLU A N 1
ATOM 854 C CA . GLU A 1 112 ? -21.309 -10.077 19.566 1.00 75.56 112 GLU A CA 1
ATOM 855 C C . GLU A 1 112 ? -21.227 -9.439 20.962 1.00 75.56 112 GLU A C 1
ATOM 857 O O . GLU A 1 112 ? -21.940 -9.851 21.876 1.00 75.56 112 GLU A O 1
ATOM 862 N N . ARG A 1 113 ? -20.393 -8.406 21.136 1.00 67.44 113 ARG A N 1
ATOM 863 C CA . ARG A 1 113 ? -20.250 -7.662 22.398 1.00 67.44 113 ARG A CA 1
ATOM 864 C C . ARG A 1 113 ? -21.273 -6.538 22.584 1.00 67.44 113 ARG A C 1
ATOM 866 O O . ARG A 1 113 ? -21.308 -5.948 23.660 1.00 67.44 113 ARG A O 1
ATOM 873 N N . GLY A 1 114 ? -22.102 -6.239 21.580 1.00 49.09 114 GLY A N 1
ATOM 874 C CA . GLY A 1 114 ? -23.106 -5.170 21.648 1.00 49.09 114 GLY A CA 1
ATOM 875 C C . GLY A 1 114 ? -22.517 -3.756 21.727 1.00 49.09 114 GLY A C 1
ATOM 876 O O . GLY A 1 114 ? -23.219 -2.825 22.124 1.00 49.09 114 GLY A O 1
ATOM 877 N N . ILE A 1 115 ? -21.241 -3.592 21.370 1.00 55.00 115 ILE A N 1
ATOM 878 C CA . ILE A 1 115 ? -20.563 -2.295 21.324 1.00 55.00 115 ILE A CA 1
ATOM 879 C C . ILE A 1 115 ? -20.903 -1.677 19.962 1.00 55.00 115 ILE A C 1
ATOM 881 O O . ILE A 1 115 ? -20.518 -2.221 18.930 1.00 55.00 115 ILE A O 1
ATOM 885 N N . LYS A 1 116 ? -21.697 -0.601 19.972 1.00 47.97 116 LYS A N 1
ATOM 886 C CA . LYS A 1 116 ? -21.994 0.228 18.794 1.00 47.97 116 LYS A CA 1
ATOM 887 C C . LYS A 1 116 ? -20.995 1.363 18.667 1.00 47.97 116 LYS A C 1
ATOM 889 O O . LYS A 1 116 ? -20.644 1.928 19.726 1.00 47.97 116 LYS A O 1
#

Mean predicted aligned error: 12.66 Å

pLDDT: mean 71.73, std 11.99, range [38.56, 92.44]

Foldseek 3Di:
DPVLVVPLVVLQVVLCVVLVVLVVLLVVLVPDPDDDPVSVLSNVLSVLVSVVSNLVSNVVSVVSNCVVCVVPDPVVVVVVVVVVSVVVVVVSVVVVVVSVVVVVVVVVVCVVVVPD

Secondary structure (DSSP, 8-state):
--SHHHHHHHHHHHHHHHHHHHHHHHHHHHT-SS--HHHHHHHHHHHHHHHHHHHHHHHHHHHHHHHHHTTTS-HHHHHHHHHHHHHHHHHHHHHHHHHHHHHHHHHHHHHHTT--

Solvent-accessible surface area (backbone atoms only — not comparable to full-atom values): 6456 Å² total; per-residue (Å²): 144,69,64,68,71,48,54,34,51,47,38,46,50,55,35,52,60,70,34,43,66,46,51,52,51,38,52,59,54,68,71,46,89,82,66,51,75,64,53,52,50,50,40,52,49,38,55,48,53,44,51,49,46,49,49,55,25,48,52,50,22,47,51,58,51,40,75,76,44,67,89,74,61,69,62,71,63,53,53,51,52,50,52,53,51,53,52,54,48,54,55,50,52,56,51,47,54,51,51,54,52,49,54,52,51,48,52,51,54,37,61,75,67,70,62,127

Nearest PDB structures (foldseek):
  3lg7-assembly1_B  TM=4.029E-01  e=2.050E+00  synthetic construct
  3j9t-assembly1_S  TM=3.772E-01  e=5.899E+00  Saccharomyces cerevisiae